Protein AF-A0A9E6Y9C3-F1 (afdb_monomer)

Sequence (64 aa):
MPNIGPMELVIVLVIALLILGPKKLPDVGRSVGRGLREFKDSVSGRDHDDDPALEGAARTRETV

Solvent-accessible surface area (backbone atoms only — not comparable to full-atom values): 4229 Å² total; per-residue (Å²): 127,90,77,85,41,74,68,54,54,50,54,52,48,52,54,50,32,68,76,64,31,75,75,43,54,60,54,50,49,53,55,52,49,50,52,51,47,54,50,47,31,66,75,67,68,54,73,80,86,77,74,93,74,88,88,81,93,81,88,89,84,74,89,132

Organism: NCBI:txid2884022

Mean predicted aligned error: 12.62 Å

pLDDT: mean 81.48, std 14.67, range [50.16, 95.62]

Radius of gyration: 24.12 Å; Cα contacts (8 Å, |Δi|>4): 8; chains: 1; bounding box: 60×42×57 Å

Secondary structure (DSSP, 8-state):
-----HHHHHHHHHHHHHHH-TTHHHHHHHHHHHHHHHHHHHHTT-------SSSSSS------

InterPro domains:
  IPR003369 Sec-independent protein translocase protein TatA/B/E [PF02416] (3-44)
  IPR006312 Sec-independent protein translocase protein TatA/E [MF_00236] (1-62)
  IPR006312 Sec-independent protein translocase protein TatA/E [TIGR01411] (4-46)

Foldseek 3Di:
DPPCDPVVVVVVVVVVCVVQNPVRVVVVVVVVVVVVVVVCCVVVVCPPPPPPDDDDPDDPPDDD

Structure (mmCIF, N/CA/C/O backbone):
data_AF-A0A9E6Y9C3-F1
#
_entry.id   AF-A0A9E6Y9C3-F1
#
loop_
_atom_site.group_PDB
_atom_site.id
_atom_site.type_symbol
_atom_site.label_atom_id
_atom_site.label_alt_id
_atom_site.label_comp_id
_atom_site.label_asym_id
_atom_site.label_entity_id
_atom_site.label_seq_id
_atom_site.pdbx_PDB_ins_code
_atom_site.Cartn_x
_atom_site.Cartn_y
_atom_site.Cartn_z
_atom_site.occupancy
_atom_site.B_iso_or_equiv
_atom_site.auth_seq_id
_atom_site.auth_comp_id
_atom_site.auth_asym_id
_atom_site.auth_atom_id
_atom_site.pdbx_PDB_model_num
ATOM 1 N N . MET A 1 1 ? 25.503 -15.827 -2.695 1.00 67.31 1 MET A N 1
ATOM 2 C CA . MET A 1 1 ? 24.114 -15.732 -2.195 1.00 67.31 1 MET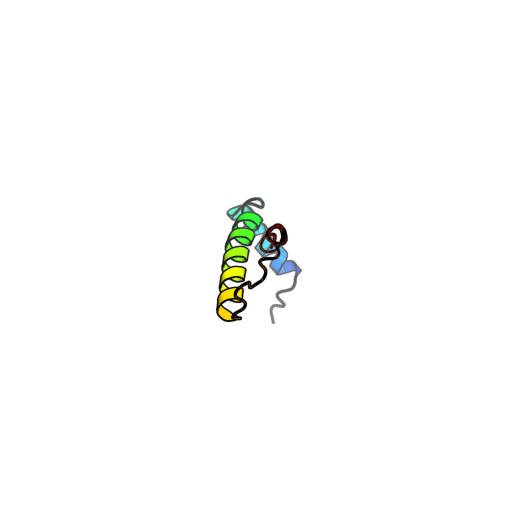 A CA 1
ATOM 3 C C . MET A 1 1 ? 23.389 -14.718 -3.068 1.00 67.31 1 MET A C 1
ATOM 5 O O . MET A 1 1 ? 23.974 -13.657 -3.277 1.00 67.31 1 MET A O 1
ATOM 9 N N . PRO A 1 2 ? 22.214 -15.030 -3.641 1.00 71.31 2 PRO A N 1
ATOM 10 C CA . PRO A 1 2 ? 21.432 -14.055 -4.398 1.00 71.31 2 PRO A CA 1
ATOM 11 C C . PRO A 1 2 ? 21.073 -12.907 -3.455 1.00 71.31 2 PRO A C 1
ATOM 13 O O . PRO A 1 2 ? 20.371 -13.106 -2.467 1.00 71.31 2 PRO A O 1
ATOM 16 N N . ASN A 1 3 ? 21.637 -11.729 -3.700 1.00 75.19 3 ASN A N 1
ATOM 17 C CA . ASN A 1 3 ? 21.277 -10.533 -2.958 1.00 75.19 3 ASN A CA 1
ATOM 18 C C . ASN A 1 3 ? 20.018 -9.985 -3.617 1.00 75.19 3 ASN A C 1
ATOM 20 O O . ASN A 1 3 ? 20.120 -9.253 -4.598 1.00 75.19 3 ASN A O 1
ATOM 24 N N . ILE A 1 4 ? 18.851 -10.374 -3.093 1.00 79.69 4 ILE A N 1
ATOM 25 C CA . ILE A 1 4 ? 17.567 -9.779 -3.473 1.00 79.69 4 ILE A CA 1
ATOM 26 C C . ILE A 1 4 ? 17.597 -8.326 -3.011 1.00 79.69 4 ILE A C 1
ATOM 28 O O . ILE A 1 4 ? 17.262 -7.984 -1.876 1.00 79.69 4 ILE A O 1
ATOM 32 N N . GLY A 1 5 ? 18.119 -7.482 -3.889 1.00 89.25 5 GLY A N 1
ATOM 33 C CA . GLY A 1 5 ? 18.246 -6.061 -3.659 1.00 89.25 5 GLY A CA 1
ATOM 34 C C . GLY A 1 5 ? 16.927 -5.341 -3.933 1.00 89.25 5 GLY A C 1
ATOM 35 O O . GLY A 1 5 ? 16.028 -5.891 -4.578 1.00 89.25 5 GLY A O 1
ATOM 36 N N . PRO A 1 6 ? 16.833 -4.060 -3.537 1.00 92.62 6 PRO A N 1
ATOM 37 C CA . PRO A 1 6 ? 15.682 -3.217 -3.856 1.00 92.62 6 PRO A CA 1
ATOM 38 C C . PRO A 1 6 ? 15.351 -3.224 -5.357 1.00 92.6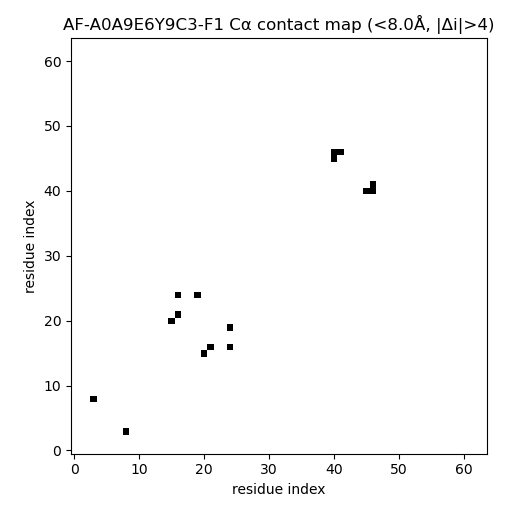2 6 PRO A C 1
ATOM 40 O O . PRO A 1 6 ? 14.188 -3.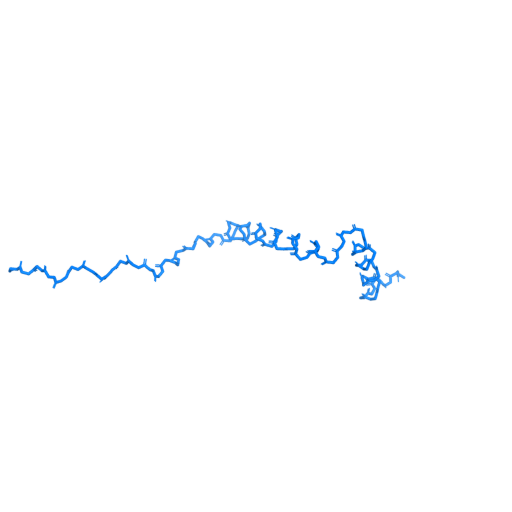168 -5.738 1.00 92.62 6 PRO A O 1
ATOM 43 N N . MET A 1 7 ? 16.374 -3.348 -6.209 1.00 92.06 7 MET A N 1
ATOM 44 C CA . MET A 1 7 ? 16.228 -3.389 -7.663 1.00 92.06 7 MET A CA 1
ATOM 45 C C . MET A 1 7 ? 15.433 -4.605 -8.157 1.00 92.06 7 MET A C 1
ATOM 47 O O . MET A 1 7 ? 14.589 -4.471 -9.039 1.00 92.06 7 MET A O 1
ATOM 51 N N . GLU A 1 8 ? 15.660 -5.779 -7.570 1.00 91.19 8 GLU A N 1
ATOM 52 C CA . GLU A 1 8 ? 14.967 -7.007 -7.966 1.00 91.19 8 GLU A CA 1
ATOM 53 C C . GLU A 1 8 ? 13.509 -6.992 -7.498 1.00 91.19 8 GLU A C 1
ATOM 55 O O . GLU A 1 8 ? 12.603 -7.363 -8.244 1.00 91.19 8 GLU A O 1
ATOM 60 N N . LEU A 1 9 ? 13.258 -6.429 -6.312 1.00 93.06 9 LEU A N 1
ATOM 61 C CA . LEU A 1 9 ? 11.903 -6.211 -5.810 1.00 93.06 9 LEU A CA 1
ATOM 62 C C . LEU A 1 9 ? 11.110 -5.238 -6.698 1.00 93.06 9 LEU A C 1
ATOM 64 O O . LEU A 1 9 ? 9.930 -5.474 -6.952 1.00 93.06 9 LEU A O 1
ATOM 68 N N . VAL A 1 10 ? 11.749 -4.187 -7.226 1.00 94.00 10 VAL A N 1
ATOM 69 C CA . VAL A 1 10 ? 11.121 -3.266 -8.191 1.00 94.00 10 VAL A CA 1
ATOM 70 C C . VAL A 1 10 ? 10.750 -3.986 -9.490 1.00 94.00 10 VAL A C 1
ATOM 72 O O . VAL A 1 10 ? 9.649 -3.781 -9.993 1.00 94.00 10 VAL A O 1
ATOM 75 N N . ILE A 1 11 ? 11.611 -4.862 -10.016 1.00 94.81 11 ILE A N 1
ATOM 76 C CA . ILE A 1 11 ? 11.313 -5.649 -11.227 1.00 94.81 11 ILE A CA 1
ATOM 77 C C . ILE A 1 11 ? 10.096 -6.554 -11.007 1.00 94.81 11 ILE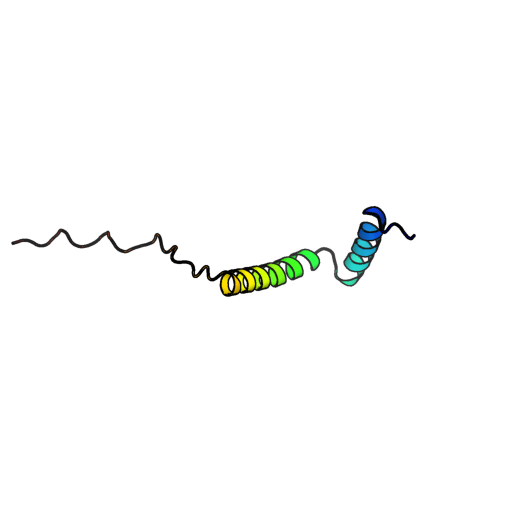 A C 1
ATOM 79 O O . ILE A 1 11 ? 9.171 -6.561 -11.822 1.00 94.81 11 ILE A O 1
ATOM 83 N N . VAL A 1 12 ? 10.055 -7.270 -9.881 1.00 93.69 12 VAL A N 1
ATOM 84 C CA . VAL A 1 12 ? 8.902 -8.108 -9.519 1.00 93.69 12 VAL A CA 1
ATOM 85 C C . VAL A 1 12 ? 7.642 -7.258 -9.366 1.00 93.69 12 VAL A C 1
ATOM 87 O O . VAL A 1 12 ? 6.582 -7.637 -9.866 1.00 93.69 12 VAL A O 1
ATOM 90 N N . LEU A 1 13 ? 7.751 -6.086 -8.734 1.00 93.69 13 LEU A N 1
ATOM 91 C CA . LEU A 1 13 ? 6.636 -5.158 -8.574 1.00 93.69 13 LEU A CA 1
ATOM 92 C C . LEU A 1 13 ? 6.102 -4.684 -9.929 1.00 93.69 13 LEU A C 1
ATOM 94 O O . LEU A 1 13 ? 4.890 -4.636 -10.105 1.00 93.69 13 LEU A O 1
ATOM 98 N N . VAL A 1 14 ? 6.972 -4.387 -10.898 1.00 95.38 14 VAL A N 1
ATOM 99 C CA . VAL A 1 14 ? 6.568 -4.008 -12.262 1.00 95.38 14 VAL A CA 1
ATOM 100 C C . VAL A 1 14 ? 5.817 -5.149 -12.953 1.00 95.38 14 VAL A C 1
ATOM 102 O O . VAL A 1 14 ? 4.770 -4.911 -13.549 1.00 95.38 14 VAL A O 1
ATOM 105 N N . ILE A 1 15 ? 6.281 -6.394 -12.834 1.00 95.62 15 ILE A N 1
ATOM 106 C CA . ILE A 1 15 ? 5.576 -7.553 -13.408 1.00 95.62 15 ILE A CA 1
ATOM 107 C C . ILE A 1 15 ? 4.211 -7.747 -12.731 1.00 95.62 15 ILE A C 1
ATOM 109 O O . ILE A 1 15 ? 3.193 -7.900 -13.409 1.00 95.62 15 ILE A O 1
ATOM 113 N N . ALA A 1 16 ? 4.161 -7.674 -11.400 1.00 94.44 16 ALA A N 1
ATOM 114 C CA . ALA A 1 16 ? 2.914 -7.748 -10.644 1.00 94.44 16 ALA A CA 1
ATOM 115 C C . ALA A 1 16 ? 1.947 -6.618 -11.034 1.00 94.44 16 ALA A C 1
ATOM 117 O O . ALA A 1 16 ? 0.745 -6.843 -11.159 1.00 94.44 16 ALA A O 1
ATOM 118 N N . LEU A 1 17 ? 2.471 -5.418 -11.286 1.00 94.25 17 LEU A N 1
ATOM 119 C CA . LEU A 1 17 ? 1.735 -4.257 -11.773 1.00 94.25 17 LEU A CA 1
ATOM 120 C C . LEU A 1 17 ? 1.173 -4.437 -13.181 1.00 94.25 17 LEU A C 1
ATOM 122 O O . LEU A 1 17 ? 0.120 -3.875 -13.461 1.00 94.25 17 LEU A O 1
ATOM 126 N N . LEU A 1 18 ? 1.826 -5.198 -14.058 1.00 94.56 18 LEU A N 1
ATOM 127 C CA . LEU A 1 18 ? 1.277 -5.515 -15.379 1.00 94.56 18 LEU A CA 1
ATOM 128 C C . LEU A 1 18 ? 0.097 -6.490 -15.280 1.00 94.56 18 LEU A C 1
ATOM 130 O O . LEU A 1 18 ? -0.892 -6.319 -15.987 1.00 94.56 18 LEU A O 1
ATOM 134 N N . ILE A 1 19 ? 0.178 -7.476 -14.383 1.00 94.31 19 ILE A N 1
ATOM 135 C CA . ILE A 1 19 ? -0.878 -8.484 -14.185 1.00 94.31 19 ILE A CA 1
ATOM 136 C C . ILE A 1 19 ? -2.072 -7.889 -13.428 1.00 94.31 19 ILE A C 1
ATOM 138 O O . ILE A 1 19 ? -3.225 -8.059 -13.822 1.00 94.31 19 ILE A O 1
ATOM 142 N N . LEU A 1 20 ? -1.802 -7.198 -12.320 1.00 91.69 20 LEU A N 1
ATOM 143 C CA . LEU A 1 20 ? -2.822 -6.645 -11.432 1.00 91.69 20 LEU A CA 1
ATOM 144 C C . LEU A 1 20 ? -3.289 -5.253 -11.888 1.00 91.69 20 LEU A C 1
ATOM 146 O O . LEU A 1 20 ? -4.447 -4.891 -11.701 1.00 91.69 20 LEU A O 1
ATOM 150 N N . GLY A 1 21 ? -2.414 -4.465 -12.509 1.00 91.38 21 GLY A N 1
ATOM 151 C CA . GLY A 1 21 ? -2.657 -3.072 -12.881 1.00 91.38 21 GLY A CA 1
ATOM 152 C C . GLY A 1 21 ? -2.282 -2.082 -11.762 1.00 91.38 21 GLY A C 1
ATOM 153 O O . GLY A 1 21 ? -2.636 -2.297 -10.597 1.00 91.38 21 GLY A O 1
ATOM 154 N N . PRO A 1 22 ? -1.666 -0.925 -12.083 1.00 89.25 22 PRO A N 1
ATOM 155 C CA . PRO A 1 22 ? -1.256 0.081 -11.090 1.00 89.25 22 PRO A CA 1
ATOM 156 C C . PRO A 1 22 ? -2.411 0.709 -10.324 1.00 89.25 22 PRO A C 1
ATOM 158 O O . PRO A 1 22 ? -2.228 1.183 -9.208 1.00 89.25 22 PRO A O 1
ATOM 161 N N . LYS A 1 23 ? -3.618 0.666 -10.887 1.00 91.31 23 LYS A N 1
ATOM 162 C CA . LYS A 1 23 ? -4.826 1.155 -10.227 1.00 91.31 23 LYS A CA 1
ATOM 163 C C . LYS A 1 23 ? -5.363 0.179 -9.173 1.00 91.31 23 LYS A C 1
ATOM 165 O O . LYS A 1 23 ? -5.988 0.625 -8.220 1.00 91.31 23 LYS A O 1
ATOM 170 N N . LYS A 1 24 ? -5.101 -1.129 -9.305 1.00 89.69 24 LYS A N 1
ATOM 171 C CA . LYS A 1 24 ? -5.603 -2.145 -8.364 1.00 89.69 24 LYS A CA 1
ATOM 172 C C . LYS A 1 24 ? -4.701 -2.338 -7.144 1.00 89.69 24 LYS A C 1
ATOM 174 O O . LYS A 1 24 ? -5.226 -2.650 -6.083 1.00 89.69 24 LYS A O 1
ATOM 179 N N . LEU A 1 25 ? -3.387 -2.098 -7.245 1.00 91.69 25 LEU A N 1
ATOM 180 C CA . LEU A 1 25 ? -2.488 -2.112 -6.077 1.00 91.69 25 LEU A CA 1
ATOM 181 C C . LEU A 1 25 ? -2.968 -1.228 -4.908 1.00 91.69 25 LEU A C 1
ATOM 183 O O . LEU A 1 25 ? -3.055 -1.741 -3.792 1.00 91.69 25 LEU A O 1
ATOM 187 N N . PRO A 1 26 ? -3.300 0.065 -5.107 1.00 89.12 26 PRO A N 1
ATOM 188 C CA . PRO A 1 26 ? -3.756 0.916 -4.012 1.00 89.12 26 PRO A CA 1
ATOM 189 C C . PRO A 1 26 ? -5.127 0.497 -3.476 1.00 89.12 26 PRO A C 1
ATOM 191 O O . PRO A 1 26 ? -5.361 0.620 -2.279 1.00 89.12 26 PRO A O 1
ATOM 194 N N . ASP A 1 27 ? -6.023 -0.031 -4.313 1.00 92.81 27 ASP A N 1
ATOM 195 C CA . ASP A 1 27 ? -7.326 -0.527 -3.851 1.00 92.81 27 ASP A CA 1
ATOM 196 C C . ASP A 1 27 ? -7.186 -1.782 -2.982 1.00 92.81 27 ASP A C 1
ATOM 198 O O . ASP A 1 27 ? -7.761 -1.842 -1.891 1.00 92.81 27 ASP A O 1
ATOM 202 N N . VAL A 1 28 ? -6.350 -2.739 -3.402 1.00 92.44 28 VAL A N 1
ATOM 203 C CA . VAL A 1 28 ? -6.014 -3.922 -2.596 1.00 92.44 28 VAL A CA 1
ATOM 204 C C . VAL A 1 28 ? -5.334 -3.489 -1.296 1.00 92.44 28 VAL A C 1
ATOM 206 O O . VAL A 1 28 ? -5.783 -3.881 -0.221 1.00 92.44 28 VAL A O 1
ATOM 209 N N . GLY A 1 29 ? -4.342 -2.599 -1.363 1.00 93.25 29 GLY A N 1
ATOM 210 C CA . GLY A 1 29 ? -3.660 -2.061 -0.185 1.00 93.25 29 GLY A CA 1
ATOM 211 C C . GLY A 1 29 ? -4.599 -1.349 0.794 1.00 93.25 29 GLY A C 1
ATOM 212 O O . GLY A 1 29 ? -4.496 -1.567 1.998 1.00 93.25 29 GLY A O 1
ATOM 213 N N . ARG A 1 30 ? -5.569 -0.559 0.313 1.00 94.25 30 ARG A N 1
ATOM 214 C CA . ARG A 1 30 ? -6.589 0.073 1.172 1.00 94.25 30 ARG A CA 1
ATOM 215 C C . ARG A 1 30 ? -7.516 -0.951 1.821 1.00 94.25 30 ARG A C 1
ATOM 217 O O . ARG A 1 30 ? -7.867 -0.789 2.987 1.00 94.25 30 ARG A O 1
ATOM 224 N N . SER A 1 31 ? -7.935 -1.982 1.085 1.00 94.19 31 SER A N 1
ATOM 225 C CA . SER A 1 31 ? -8.805 -3.036 1.627 1.00 94.19 31 SER A CA 1
ATOM 226 C C . SER A 1 31 ? -8.103 -3.852 2.716 1.00 94.19 31 SER A C 1
ATOM 228 O O . SER A 1 31 ? -8.632 -3.981 3.818 1.00 94.19 31 SER A O 1
ATOM 230 N N . VAL A 1 32 ? -6.868 -4.287 2.451 1.00 95.62 32 VAL A N 1
ATOM 231 C CA . VAL A 1 32 ? -6.025 -5.018 3.403 1.00 95.62 32 VAL A CA 1
ATOM 232 C C . VAL A 1 32 ? -5.637 -4.126 4.5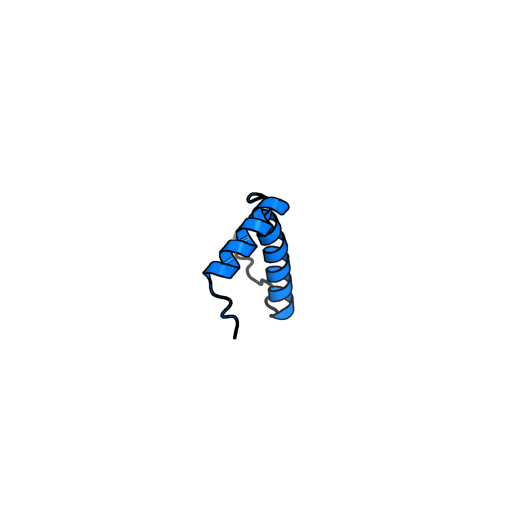77 1.00 95.62 32 VAL A C 1
ATOM 234 O O . VAL A 1 32 ? -5.668 -4.569 5.717 1.00 95.62 32 VAL A O 1
ATOM 237 N N . GLY A 1 33 ? -5.319 -2.855 4.328 1.00 93.88 33 GLY A N 1
ATOM 238 C CA . GLY A 1 33 ? -4.938 -1.897 5.363 1.00 93.88 33 GLY A CA 1
ATOM 239 C C . GLY A 1 33 ? -6.055 -1.623 6.368 1.00 93.88 33 GLY A C 1
ATOM 240 O O . GLY A 1 33 ? -5.778 -1.528 7.560 1.00 93.88 33 GLY A O 1
ATOM 241 N N . ARG A 1 34 ? -7.315 -1.549 5.915 1.00 94.25 34 ARG A N 1
ATOM 242 C CA . ARG A 1 34 ? -8.476 -1.446 6.814 1.00 94.25 34 ARG A CA 1
ATOM 243 C C . ARG A 1 34 ? -8.640 -2.701 7.666 1.00 94.25 34 ARG A C 1
ATOM 245 O O . ARG A 1 34 ? -8.668 -2.579 8.883 1.00 94.25 34 ARG A O 1
ATOM 252 N N . GLY A 1 35 ? -8.611 -3.884 7.048 1.00 94.88 35 GLY A N 1
ATOM 253 C CA . GLY A 1 35 ? -8.701 -5.149 7.782 1.00 94.88 35 GLY A CA 1
ATOM 254 C C . GLY A 1 35 ? -7.549 -5.348 8.771 1.00 94.88 35 GLY A C 1
ATOM 255 O O . GLY A 1 35 ? -7.769 -5.778 9.894 1.00 94.88 35 GLY A O 1
ATOM 256 N N . LEU A 1 36 ? -6.322 -4.965 8.405 1.00 94.62 36 LEU A N 1
ATOM 257 C CA . LEU A 1 36 ? -5.170 -5.024 9.305 1.00 94.62 36 LEU A CA 1
ATOM 258 C C . LEU A 1 36 ? -5.270 -3.997 10.438 1.00 94.62 36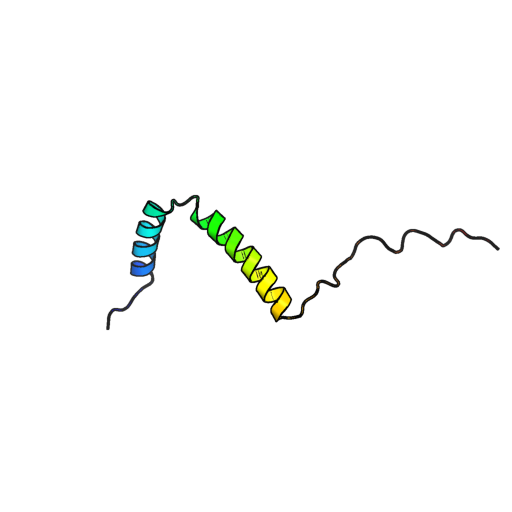 LEU A C 1
ATOM 260 O O . LEU A 1 36 ? -4.799 -4.268 11.540 1.00 94.62 36 LEU A O 1
ATOM 264 N N . ARG A 1 37 ? -5.864 -2.824 10.187 1.00 91.81 37 ARG A N 1
ATOM 265 C CA . ARG A 1 37 ? -6.125 -1.826 11.228 1.00 91.81 37 ARG A CA 1
ATOM 266 C C . ARG A 1 37 ? -7.159 -2.339 12.222 1.00 91.81 37 ARG A C 1
ATOM 268 O O . ARG A 1 37 ? -6.849 -2.357 13.402 1.00 91.81 37 ARG A O 1
ATOM 275 N N . GLU A 1 38 ? -8.291 -2.846 11.749 1.00 90.06 38 GLU A N 1
ATOM 276 C CA . GLU A 1 38 ? -9.336 -3.454 12.586 1.00 90.06 38 GLU A CA 1
ATOM 277 C C . GLU A 1 38 ? -8.811 -4.677 13.354 1.00 90.06 38 GLU A C 1
ATOM 279 O O . GLU A 1 38 ? -9.036 -4.803 14.558 1.00 90.06 38 GLU A O 1
ATOM 284 N N . PHE A 1 39 ? -8.032 -5.539 12.690 1.00 93.12 39 PHE A N 1
ATOM 285 C CA . PHE A 1 39 ? -7.366 -6.680 13.321 1.00 93.12 39 PHE A CA 1
ATOM 286 C C . PHE A 1 39 ? -6.392 -6.222 14.404 1.00 93.12 39 PHE A C 1
ATOM 288 O O . PHE A 1 39 ? -6.406 -6.744 15.515 1.00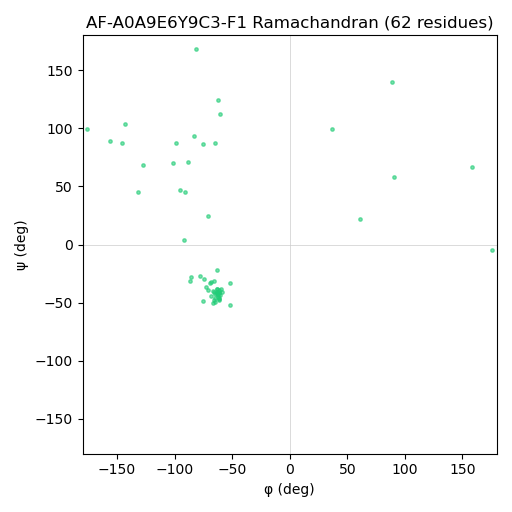 93.12 39 PHE A O 1
ATOM 295 N N . LYS A 1 40 ? -5.564 -5.213 14.110 1.00 89.56 40 LYS A N 1
ATOM 296 C CA . LYS A 1 40 ? -4.651 -4.633 15.094 1.00 89.56 40 LYS A CA 1
ATOM 297 C C . LYS A 1 40 ? -5.417 -4.014 16.255 1.00 89.56 40 LYS A C 1
ATOM 299 O O . LYS A 1 40 ? -5.005 -4.217 17.387 1.00 89.56 40 LYS A O 1
ATOM 304 N N . ASP A 1 41 ? -6.474 -3.255 16.006 1.00 89.19 41 ASP A N 1
ATOM 305 C CA . ASP A 1 41 ? -7.254 -2.574 17.043 1.00 89.19 41 ASP A CA 1
ATOM 306 C C . ASP A 1 41 ? -7.919 -3.602 17.977 1.00 89.19 41 ASP A C 1
ATOM 308 O O . ASP A 1 41 ? -7.749 -3.503 19.191 1.00 89.19 41 ASP A O 1
ATOM 312 N N . SER A 1 42 ? -8.473 -4.682 17.413 1.00 86.75 42 SER A N 1
ATOM 313 C CA . SER A 1 42 ? -9.041 -5.815 18.164 1.00 86.75 42 SER A CA 1
ATOM 314 C C . SER A 1 42 ? -7.989 -6.584 18.976 1.00 86.75 42 SER A C 1
ATOM 316 O O . SER A 1 42 ? -8.220 -6.943 20.126 1.00 86.75 42 SER A O 1
ATOM 318 N N . VAL A 1 43 ? -6.808 -6.833 18.398 1.00 90.19 43 VAL A N 1
ATOM 319 C CA . VAL A 1 43 ? -5.708 -7.548 19.077 1.00 90.19 43 VAL A CA 1
ATOM 320 C C . VAL A 1 43 ? -5.015 -6.673 20.126 1.00 90.19 43 VAL A C 1
ATOM 322 O O . VAL A 1 43 ? -4.499 -7.189 21.113 1.00 90.19 43 VAL A O 1
ATOM 325 N N . SER A 1 44 ? -4.984 -5.354 19.929 1.00 83.75 44 SER A N 1
ATOM 326 C CA . SER A 1 44 ? -4.349 -4.410 20.859 1.00 83.75 44 SER A CA 1
ATOM 327 C C . SER A 1 44 ? -5.300 -3.847 21.917 1.00 83.75 44 SER A C 1
ATOM 329 O O . SER A 1 44 ? -4.859 -3.019 22.710 1.00 83.75 44 SER A O 1
ATOM 331 N N . GLY A 1 45 ? -6.562 -4.297 21.956 1.00 70.31 45 GLY A N 1
ATOM 332 C CA . GLY A 1 45 ? -7.539 -3.901 22.976 1.00 70.31 45 GLY A CA 1
ATOM 333 C C . GLY A 1 45 ? -7.842 -2.402 22.994 1.00 70.31 45 GLY A C 1
ATOM 334 O O . GLY A 1 45 ? -8.259 -1.875 24.019 1.00 70.31 45 GLY A O 1
ATOM 335 N N . ARG A 1 46 ? -7.586 -1.701 21.882 1.00 62.25 46 ARG A N 1
ATOM 336 C CA . ARG A 1 46 ? -7.939 -0.288 21.718 1.00 62.25 46 ARG A CA 1
ATOM 337 C C . ARG A 1 46 ? -9.357 -0.223 21.171 1.00 62.25 46 ARG A C 1
ATOM 339 O O . ARG A 1 46 ? -9.548 0.099 19.999 1.00 62.25 46 ARG A O 1
ATOM 346 N N . ASP A 1 47 ? -10.323 -0.569 22.015 1.00 61.31 47 ASP A N 1
ATOM 347 C CA . ASP A 1 47 ? -11.681 -0.078 21.824 1.00 61.31 47 ASP A CA 1
ATOM 348 C C . ASP A 1 47 ? -11.615 1.446 21.945 1.00 61.31 47 ASP A C 1
ATOM 350 O O . ASP A 1 47 ? -11.015 2.014 22.857 1.00 61.31 47 ASP A O 1
ATOM 354 N N . HIS A 1 48 ? -12.090 2.102 20.902 1.00 55.81 48 HIS A N 1
ATOM 355 C CA . HIS A 1 48 ? -12.007 3.536 20.718 1.00 55.81 48 HIS A CA 1
ATOM 356 C C . HIS A 1 48 ? -13.043 4.178 21.655 1.00 55.81 48 HIS A C 1
ATOM 358 O O . HIS A 1 48 ? -14.161 4.446 21.234 1.00 55.81 48 HIS A O 1
ATOM 364 N N . ASP A 1 49 ? -12.661 4.431 22.911 1.00 56.31 49 ASP A N 1
ATOM 365 C CA . ASP A 1 49 ? -13.349 5.328 23.862 1.00 56.31 49 ASP A CA 1
ATOM 366 C C . ASP A 1 49 ? -13.185 6.820 23.475 1.00 56.31 49 ASP A C 1
ATOM 368 O O . ASP A 1 49 ? -13.268 7.722 24.307 1.00 56.31 49 ASP A O 1
ATOM 372 N N . ASP A 1 50 ? -12.942 7.108 22.196 1.00 59.84 50 ASP A N 1
ATOM 373 C CA . ASP A 1 50 ? -12.823 8.460 21.663 1.00 59.84 50 ASP A CA 1
ATOM 374 C C . ASP A 1 50 ? -14.127 8.840 20.947 1.00 59.84 50 ASP A C 1
ATOM 376 O O . ASP A 1 50 ? -14.175 8.985 19.723 1.00 59.84 50 ASP A O 1
ATOM 380 N N . ASP A 1 51 ? -15.187 9.038 21.733 1.00 54.97 51 ASP A N 1
ATOM 381 C CA . ASP A 1 51 ? -16.364 9.826 21.348 1.00 54.97 51 ASP A CA 1
ATOM 382 C C . ASP A 1 51 ? -16.238 11.246 21.946 1.00 54.97 51 ASP A C 1
ATOM 384 O O . ASP A 1 51 ? -16.742 11.522 23.036 1.00 54.97 51 ASP A O 1
ATOM 388 N N . PRO A 1 52 ? -15.577 12.214 21.276 1.00 58.09 52 PRO A N 1
ATOM 389 C CA . PRO A 1 52 ? -15.606 13.612 21.692 1.00 58.09 52 PRO A CA 1
ATOM 390 C C . PRO A 1 52 ? -16.763 14.361 21.015 1.00 58.09 52 PRO A C 1
ATOM 392 O O . PRO A 1 52 ? -16.582 15.464 20.494 1.00 58.09 52 PRO A O 1
ATOM 395 N N . ALA A 1 53 ? -17.959 13.772 20.977 1.00 64.19 53 ALA A N 1
ATOM 396 C CA . ALA A 1 53 ? -19.114 14.418 20.375 1.00 64.19 53 ALA A CA 1
ATOM 397 C C . ALA A 1 53 ? -20.403 14.114 21.155 1.00 64.19 53 ALA A C 1
ATOM 399 O O . ALA A 1 53 ? -21.047 13.097 20.946 1.00 64.19 53 ALA A O 1
ATOM 400 N N . LEU A 1 54 ? -20.846 15.120 21.921 1.00 64.44 54 LEU A N 1
ATOM 401 C CA . LEU A 1 54 ? -22.250 15.374 22.283 1.00 64.44 54 LEU A CA 1
ATOM 402 C C . LEU A 1 54 ? -22.811 14.729 23.573 1.00 64.44 54 LEU A C 1
ATOM 404 O O . LEU A 1 54 ? -23.885 14.146 23.531 1.00 64.44 54 LEU A O 1
ATOM 408 N N . GLU A 1 55 ? -22.235 14.986 24.755 1.00 61.53 55 GLU A N 1
ATOM 409 C CA . GLU A 1 55 ? -23.048 14.961 25.993 1.00 61.53 55 GLU A CA 1
ATOM 410 C C . GLU A 1 55 ? -22.590 16.005 27.029 1.00 61.53 55 GLU A C 1
ATOM 412 O O . GLU A 1 55 ? -21.767 15.758 27.900 1.00 61.53 55 GLU A O 1
ATOM 417 N N . GLY A 1 56 ? -23.115 17.228 26.916 1.00 50.16 56 GLY A N 1
ATOM 418 C CA . GLY A 1 56 ? -22.838 18.306 27.878 1.00 50.16 56 GLY A CA 1
ATOM 419 C C . GLY A 1 56 ? -23.438 19.669 27.528 1.00 50.16 56 GLY A C 1
ATOM 420 O O . GLY A 1 56 ? -23.387 20.598 28.327 1.00 50.16 56 GLY A O 1
ATOM 421 N N . ALA A 1 57 ? -24.062 19.797 26.356 1.00 61.72 57 ALA A N 1
ATOM 422 C CA . ALA A 1 57 ? -24.809 20.981 25.949 1.00 61.72 57 ALA A CA 1
ATOM 423 C C . ALA A 1 57 ? -26.320 20.852 26.238 1.00 61.72 57 ALA A C 1
ATOM 425 O O . ALA A 1 57 ? -27.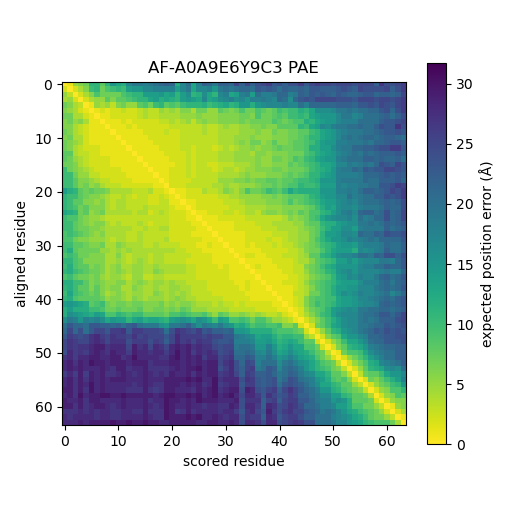114 21.121 25.350 1.00 61.72 57 ALA A O 1
ATOM 426 N N . ALA A 1 58 ? -26.748 20.419 27.433 1.00 62.88 58 ALA A N 1
ATOM 427 C CA . ALA A 1 58 ? -28.146 20.560 27.886 1.00 62.88 58 ALA A CA 1
ATOM 428 C C . ALA A 1 58 ? -28.347 20.073 29.335 1.00 62.88 58 ALA A C 1
ATOM 430 O O . ALA A 1 58 ? -28.520 18.877 29.536 1.00 62.88 58 ALA A O 1
ATOM 431 N N . ARG A 1 59 ? -28.375 20.988 30.323 1.00 63.25 59 ARG A N 1
ATOM 432 C CA . ARG A 1 59 ? -29.259 20.985 31.528 1.00 63.25 59 ARG A CA 1
ATOM 433 C C . ARG A 1 59 ? -28.703 21.843 32.683 1.00 63.25 59 ARG A C 1
ATOM 435 O O . ARG A 1 59 ? -28.401 21.365 33.767 1.00 63.25 59 ARG A O 1
ATOM 442 N N . THR A 1 60 ? -28.646 23.159 32.481 1.00 66.44 60 THR A N 1
ATOM 443 C CA . THR A 1 60 ? -28.644 24.140 33.596 1.00 66.44 60 THR A CA 1
ATOM 444 C C . THR A 1 60 ? -29.669 25.239 33.309 1.00 66.44 60 THR A C 1
ATOM 446 O O . THR A 1 60 ? -29.416 26.435 33.404 1.00 66.44 60 THR A O 1
ATOM 449 N N . ARG A 1 61 ? -30.849 24.796 32.870 1.00 69.56 61 ARG A N 1
ATOM 450 C CA . ARG A 1 61 ? -32.084 25.579 32.789 1.00 69.56 61 ARG A CA 1
ATOM 451 C C . ARG A 1 61 ? -33.175 24.788 33.503 1.00 69.56 61 ARG A C 1
ATOM 453 O O . ARG A 1 61 ? -34.060 24.246 32.863 1.00 69.56 61 ARG A O 1
ATOM 460 N N . GLU A 1 62 ? -33.040 24.670 34.812 1.00 67.50 62 GLU A N 1
ATOM 461 C CA . GLU A 1 62 ? -34.134 24.321 35.719 1.00 67.50 62 GLU A CA 1
ATOM 462 C C . GLU A 1 62 ? -33.700 24.880 37.086 1.00 67.50 62 GLU A C 1
ATOM 464 O O . GLU A 1 62 ? -32.747 24.387 37.674 1.00 67.50 62 GLU A O 1
ATOM 469 N N . THR A 1 63 ? -34.012 26.135 37.425 1.00 62.00 63 THR A N 1
ATOM 470 C CA . THR A 1 63 ? -35.216 26.521 38.184 1.00 62.00 63 THR A CA 1
ATOM 471 C C . THR A 1 63 ? -35.577 25.505 39.265 1.00 62.00 63 THR A C 1
ATOM 473 O O . THR A 1 63 ? -36.204 24.500 38.949 1.00 62.00 63 THR A O 1
ATOM 476 N N . VAL A 1 64 ? -35.218 25.776 40.523 1.00 57.06 64 VAL A N 1
A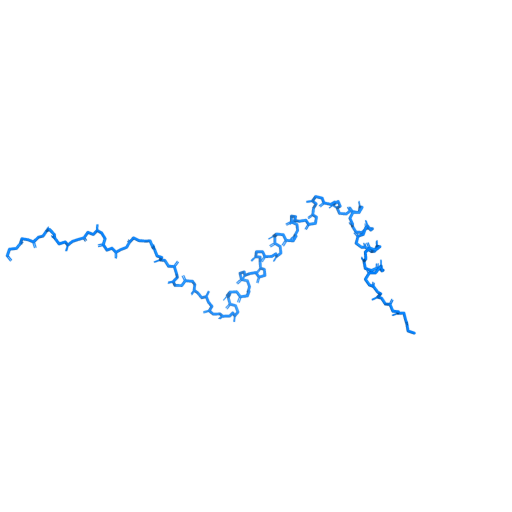TOM 477 C CA . VAL A 1 64 ? -36.090 26.237 41.632 1.00 57.06 64 VAL A CA 1
ATOM 478 C C . VAL A 1 64 ? -35.270 26.245 42.921 1.00 57.06 64 VAL A C 1
ATOM 480 O O . VAL A 1 64 ? -34.519 25.274 43.151 1.00 57.06 64 VAL A O 1
#